Protein AF-A0A0X3P0I0-F1 (afdb_monomer)

InterPro domains:
  IPR000215 Serpin family [PTHR11461] (1-145)
  IPR023796 Serpin domain [PF00079] (1-151)
  IPR036186 Serpin superfamily [SSF56574] (1-151)
  IPR042178 Serpin superfamily, domain 1 [G3DSA:3.30.497.10] (53-108)
  IPR042185 Serpin superfamily, domain 2 [G3DSA:2.30.39.10] (1-155)

pLDDT: mean 83.08, std 16.99, range [33.56, 96.75]

Secondary structure (DSSP, 8-state):
-EEE--SSTT-HHHHHHHHTSBP--TTS----BHHHHHH-GGG-----EEEE---EEES-S--EEE-HHHHHHTT--GGG-TTT---TTT-S-TT------EEE--EEE-SSSS------------SS-PPPPPEEEE--S--EEE-B-TT--B-

Sequence (155 aa):
MFILLPNREDGLPQLLNKIFTVCPTPHGKGDKLYLDMFLSLTHYYTEEVNLYLPRFKIGEGDPSVNLNDTMMKLGVSKIFDRDVADFSGMTDVRRLFVSSIVHCAVLEVDEEGAEAAAATGISCMIECSMPPQPVDFKVTHPFVVAIADDQGTPL

Nearest PDB structures (foldseek):
  1e03-assembly2_I  TM=7.440E-01  e=2.386E-04  Homo sapiens
  4g8o-assembly4_D  TM=8.115E-01  e=1.618E-03  Ho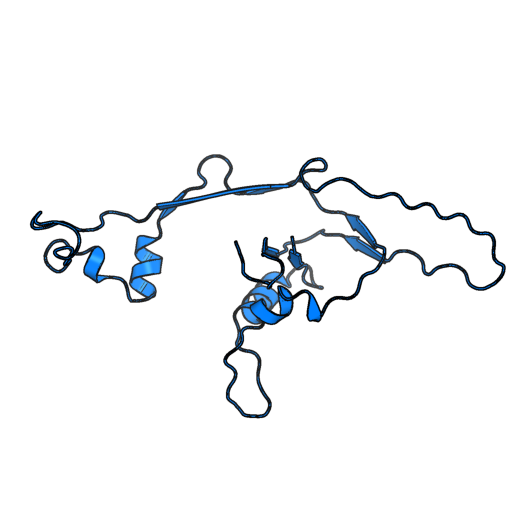mo sapiens
  1oyh-assembly1_I  TM=7.150E-01  e=9.540E-04  Homo sapiens
  1dvm-assembly1_A  TM=7.542E-01  e=3.571E-03  Homo sapiens
  3pb1-assembly1_I  TM=7.480E-01  e=5.306E-03  Homo sapiens

Radius of gyration: 22.65 Å; Cα contacts (8 Å, |Δi|>4): 181; chains: 1; bounding box: 59×37×64 Å

Structure (mmCIF, N/CA/C/O backbone):
data_AF-A0A0X3P0I0-F1
#
_entry.id   AF-A0A0X3P0I0-F1
#
loop_
_atom_site.group_PDB
_atom_site.id
_atom_site.type_symbol
_atom_site.label_atom_id
_atom_site.label_alt_id
_atom_site.label_comp_id
_atom_site.label_asym_id
_atom_site.label_entity_id
_atom_site.label_seq_id
_atom_site.pdbx_PDB_ins_code
_atom_site.Cartn_x
_atom_site.Cartn_y
_atom_site.Cartn_z
_atom_site.occupancy
_atom_site.B_iso_or_equiv
_atom_site.auth_seq_id
_atom_site.auth_comp_id
_atom_site.auth_asym_id
_atom_site.auth_atom_id
_atom_site.pdbx_PDB_model_num
ATOM 1 N N . MET A 1 1 ? -10.635 -6.344 5.279 1.00 87.75 1 MET A N 1
ATOM 2 C CA . MET A 1 1 ? -9.890 -5.109 5.620 1.00 87.75 1 MET A CA 1
ATOM 3 C C . MET A 1 1 ? -9.410 -5.215 7.054 1.00 87.75 1 MET A C 1
ATOM 5 O O . MET A 1 1 ? -10.172 -5.662 7.899 1.00 87.75 1 MET A O 1
ATOM 9 N N . PHE A 1 2 ? -8.178 -4.801 7.321 1.00 91.00 2 PHE A N 1
ATOM 10 C CA . PHE A 1 2 ? -7.569 -4.796 8.645 1.00 91.00 2 PHE A CA 1
ATOM 11 C C . PHE A 1 2 ? -7.277 -3.360 9.074 1.00 91.00 2 PHE A C 1
ATOM 13 O O . PHE A 1 2 ? -6.716 -2.587 8.296 1.00 91.00 2 PHE A O 1
ATOM 20 N N . ILE A 1 3 ? -7.635 -3.026 10.316 1.00 92.44 3 ILE A N 1
ATOM 21 C CA . ILE A 1 3 ? -7.284 -1.765 10.973 1.00 92.44 3 ILE A CA 1
ATOM 22 C C . ILE A 1 3 ? -6.386 -2.097 12.161 1.00 92.44 3 ILE A C 1
ATOM 24 O O . ILE A 1 3 ? -6.818 -2.721 13.128 1.00 92.44 3 ILE A O 1
ATOM 28 N N . LEU A 1 4 ? -5.124 -1.687 12.085 1.00 93.00 4 LEU A N 1
ATOM 29 C CA . LEU A 1 4 ? -4.151 -1.862 13.157 1.00 93.00 4 LEU A CA 1
ATOM 30 C C . LEU A 1 4 ? -3.983 -0.522 13.872 1.00 93.00 4 LEU A C 1
ATOM 32 O O . LEU A 1 4 ? -3.313 0.388 13.376 1.00 93.00 4 LEU A O 1
ATOM 36 N N . LEU A 1 5 ? -4.601 -0.414 15.045 1.00 94.94 5 LEU A N 1
ATOM 37 C CA . LEU A 1 5 ? -4.533 0.763 15.902 1.00 94.94 5 LEU A CA 1
ATOM 38 C C . LEU A 1 5 ? -3.510 0.520 17.025 1.00 94.94 5 LEU A C 1
ATOM 40 O O . LEU A 1 5 ? -3.698 -0.399 17.824 1.00 94.94 5 LEU A O 1
ATOM 44 N N . PRO A 1 6 ? -2.418 1.300 17.119 1.00 95.19 6 PRO A N 1
ATOM 45 C CA . PRO A 1 6 ? -1.511 1.209 18.259 1.00 95.19 6 PRO A CA 1
ATOM 46 C C . PRO A 1 6 ? -2.242 1.524 19.572 1.00 95.19 6 PRO A C 1
ATOM 48 O O . PRO A 1 6 ? -3.084 2.408 19.605 1.00 95.19 6 PRO A O 1
ATOM 51 N N . ASN A 1 7 ? -1.875 0.898 20.690 1.00 92.56 7 ASN A N 1
ATOM 52 C CA . ASN A 1 7 ? -2.511 1.212 21.984 1.00 92.56 7 ASN A CA 1
ATOM 53 C C . ASN A 1 7 ? -2.204 2.633 22.493 1.00 92.56 7 ASN A C 1
ATOM 55 O O . ASN A 1 7 ? -2.910 3.150 23.351 1.00 92.56 7 ASN A O 1
ATOM 59 N N . ARG A 1 8 ? -1.112 3.240 22.014 1.00 94.88 8 ARG A N 1
ATOM 60 C CA . ARG A 1 8 ? -0.691 4.601 22.365 1.00 94.88 8 ARG A CA 1
ATOM 61 C C . ARG A 1 8 ? -0.909 5.532 21.183 1.00 94.88 8 ARG A C 1
ATOM 63 O O . ARG A 1 8 ? -0.645 5.130 20.053 1.00 94.88 8 ARG A O 1
ATOM 70 N N . GLU A 1 9 ? -1.258 6.784 21.457 1.00 94.19 9 GLU A N 1
ATOM 71 C CA . GLU A 1 9 ? -1.443 7.815 20.426 1.00 94.19 9 GLU A CA 1
ATOM 72 C C . GLU A 1 9 ? -0.186 8.038 19.568 1.00 94.19 9 GLU A C 1
ATOM 74 O O . GLU A 1 9 ? -0.271 8.197 18.353 1.00 94.19 9 GLU A O 1
ATOM 79 N N . ASP A 1 10 ? 0.997 7.966 20.185 1.00 94.69 10 ASP A N 1
ATOM 80 C CA . ASP A 1 10 ? 2.311 8.099 19.546 1.00 94.69 10 ASP A CA 1
ATOM 81 C C . ASP A 1 10 ? 2.915 6.757 19.091 1.00 94.69 10 ASP A C 1
ATOM 83 O O . ASP A 1 10 ? 4.088 6.695 18.725 1.00 94.69 10 ASP A O 1
ATOM 87 N N . GLY A 1 11 ? 2.131 5.673 19.124 1.00 95.69 11 GLY A N 1
ATOM 88 C CA . GLY A 1 11 ? 2.606 4.295 18.974 1.00 95.69 11 GLY A CA 1
ATOM 89 C C . GLY A 1 11 ? 2.822 3.808 17.536 1.00 95.69 11 GLY A C 1
ATOM 90 O O . GLY A 1 11 ? 3.271 2.674 17.338 1.00 95.69 11 GLY A O 1
ATOM 91 N N . LEU A 1 12 ? 2.477 4.613 16.525 1.00 95.56 12 LEU A N 1
ATOM 92 C CA . LEU A 1 12 ? 2.548 4.202 15.119 1.00 95.56 12 LEU A CA 1
ATOM 93 C C . LEU A 1 12 ? 3.974 3.817 14.675 1.00 95.56 12 LEU A C 1
ATOM 95 O O . LEU A 1 12 ? 4.118 2.760 14.063 1.00 95.56 12 LEU A O 1
ATOM 99 N N . PRO A 1 13 ? 5.048 4.566 15.000 1.00 95.00 13 PRO A N 1
ATOM 100 C CA . PRO A 1 13 ? 6.404 4.181 14.606 1.00 95.00 13 PRO A CA 1
ATOM 101 C C . PRO A 1 13 ? 6.831 2.818 15.168 1.00 95.00 13 PRO A C 1
ATOM 103 O O . PRO A 1 13 ? 7.477 2.030 14.479 1.00 95.00 13 PRO A O 1
ATOM 106 N N . GLN A 1 14 ? 6.457 2.508 16.412 1.00 94.06 14 GLN A N 1
ATOM 107 C CA . GLN A 1 14 ? 6.764 1.222 17.041 1.00 94.06 14 GLN A CA 1
ATOM 108 C C . GLN A 1 14 ? 5.962 0.094 16.395 1.00 94.06 14 GLN A C 1
ATOM 110 O O . GLN A 1 14 ? 6.503 -0.993 16.195 1.00 94.06 14 GLN A O 1
ATOM 115 N N . LEU A 1 15 ? 4.700 0.354 16.037 1.00 92.38 15 LEU A N 1
ATOM 116 C CA . LEU A 1 15 ? 3.892 -0.587 15.270 1.00 92.38 15 LEU A CA 1
ATOM 117 C C . LEU A 1 15 ? 4.527 -0.865 13.902 1.00 92.38 15 LEU A C 1
ATOM 119 O O . LEU A 1 15 ? 4.711 -2.029 13.562 1.00 92.38 15 LEU A O 1
ATOM 123 N N . LEU A 1 16 ? 4.9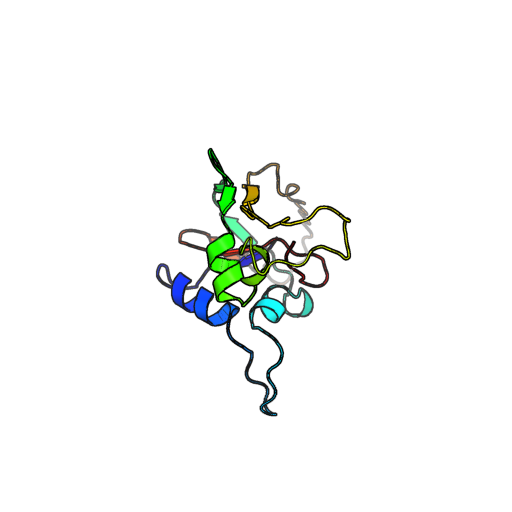26 0.174 13.159 1.00 92.88 16 LEU A N 1
ATOM 124 C CA . LEU A 1 16 ? 5.559 0.037 11.843 1.00 92.88 16 LEU A CA 1
ATOM 125 C C . LEU A 1 16 ? 6.863 -0.763 11.918 1.00 92.88 16 LEU A C 1
ATOM 127 O O . LEU A 1 16 ? 7.057 -1.712 11.162 1.00 92.88 16 LEU A O 1
ATOM 131 N N . ASN A 1 17 ? 7.728 -0.453 12.883 1.00 91.38 17 ASN A N 1
ATOM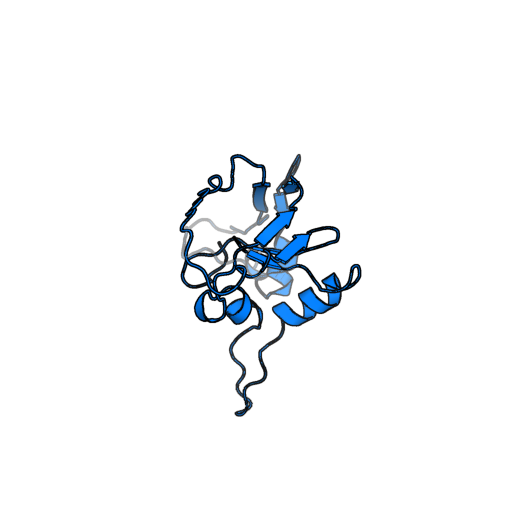 132 C CA . ASN A 1 17 ? 8.943 -1.236 13.097 1.00 91.38 17 ASN A CA 1
ATOM 133 C C . ASN A 1 17 ? 8.620 -2.695 13.423 1.00 91.38 17 ASN A C 1
ATOM 135 O O . ASN A 1 17 ? 9.299 -3.594 12.945 1.00 91.38 17 ASN A O 1
ATOM 139 N N . LYS A 1 18 ? 7.566 -2.948 14.204 1.00 89.25 18 LYS A N 1
ATOM 140 C CA . LYS A 1 18 ? 7.162 -4.307 14.551 1.00 89.25 18 LYS A CA 1
ATOM 141 C C . LYS A 1 18 ? 6.651 -5.077 13.334 1.00 89.25 18 LYS A C 1
ATOM 143 O O . LYS A 1 18 ? 7.152 -6.167 13.091 1.00 89.25 18 LYS A O 1
ATOM 148 N N . ILE A 1 19 ? 5.715 -4.539 12.550 1.00 89.69 19 ILE A N 1
ATOM 149 C CA . ILE A 1 19 ? 5.109 -5.278 11.424 1.00 89.69 19 ILE A CA 1
ATOM 150 C C . ILE A 1 19 ? 6.135 -5.671 10.348 1.00 89.69 19 ILE A C 1
ATOM 152 O O . ILE A 1 19 ? 6.015 -6.746 9.767 1.00 89.69 19 ILE A O 1
ATOM 156 N N . PHE A 1 20 ? 7.181 -4.860 10.145 1.00 85.88 20 PHE A N 1
ATOM 157 C CA . PHE A 1 20 ? 8.261 -5.140 9.191 1.00 85.88 20 PHE A CA 1
ATOM 158 C C . PHE A 1 20 ? 9.443 -5.913 9.793 1.00 85.88 20 PHE A C 1
ATOM 160 O O . PHE A 1 20 ? 10.457 -6.102 9.123 1.00 85.88 20 PHE A O 1
ATOM 167 N N . THR A 1 21 ? 9.338 -6.378 11.042 1.00 85.38 21 THR A N 1
ATOM 168 C CA . THR A 1 21 ? 10.354 -7.255 11.636 1.00 85.38 21 THR A CA 1
ATOM 169 C C . THR A 1 21 ? 10.004 -8.723 11.468 1.00 85.38 21 THR A C 1
ATOM 171 O O . THR A 1 21 ? 8.841 -9.120 11.370 1.00 85.38 21 THR A O 1
ATOM 174 N N . VAL A 1 22 ? 11.052 -9.538 11.437 1.00 81.81 22 VAL A N 1
ATOM 175 C CA . VAL A 1 22 ? 10.956 -10.992 11.396 1.00 81.81 22 VAL A CA 1
ATOM 176 C C . VAL A 1 22 ? 10.562 -11.516 12.776 1.00 81.81 22 VAL A C 1
ATOM 178 O O . VAL A 1 22 ? 11.160 -11.143 13.788 1.00 81.81 22 VAL A O 1
ATOM 181 N N . CYS A 1 23 ? 9.586 -12.418 12.811 1.00 67.56 23 CYS A N 1
ATOM 182 C CA . CYS A 1 23 ? 9.188 -13.124 14.020 1.00 67.56 23 CYS A CA 1
ATOM 183 C C . CYS A 1 23 ? 10.355 -13.989 14.534 1.00 67.56 23 CYS A C 1
ATOM 185 O O . CYS A 1 23 ? 10.831 -14.867 13.803 1.00 67.56 23 CYS A O 1
ATOM 187 N N . PRO A 1 24 ? 10.804 -13.819 15.792 1.00 66.81 24 PRO A N 1
ATOM 188 C CA . PRO A 1 24 ? 11.790 -14.713 16.378 1.00 66.81 24 PRO A CA 1
ATOM 189 C C . PRO A 1 24 ? 11.173 -16.107 16.523 1.00 66.81 24 PRO A C 1
ATOM 191 O O . PRO A 1 24 ? 10.230 -16.299 17.290 1.00 66.81 24 PRO A O 1
ATOM 194 N N . THR A 1 25 ? 11.693 -17.095 15.794 1.00 63.66 25 THR A N 1
ATOM 195 C CA . THR A 1 25 ? 11.328 -18.497 16.022 1.00 63.66 25 THR A CA 1
ATOM 196 C C . THR A 1 25 ? 12.280 -19.108 17.054 1.00 63.66 25 THR A C 1
ATOM 198 O O . THR A 1 25 ? 13.471 -18.782 17.054 1.00 63.66 25 THR A O 1
ATOM 201 N N . PRO A 1 26 ? 11.812 -20.036 17.915 1.00 63.16 26 PRO A N 1
ATOM 202 C CA . PRO A 1 26 ? 12.665 -20.675 18.921 1.00 63.16 26 PRO A CA 1
ATOM 203 C C . PRO A 1 26 ? 13.878 -21.412 18.324 1.00 63.16 26 PRO A C 1
ATOM 205 O O . PRO A 1 26 ? 14.767 -21.820 19.057 1.00 63.16 26 PRO A O 1
ATOM 208 N N . HIS A 1 27 ? 13.892 -21.634 17.006 1.00 65.25 27 HIS A N 1
ATOM 209 C CA . HIS A 1 27 ? 14.931 -22.361 16.274 1.00 65.25 27 HIS A CA 1
ATOM 210 C C . HIS A 1 27 ? 15.811 -21.427 15.414 1.00 65.25 27 HIS A C 1
ATOM 212 O O . HIS A 1 27 ? 16.562 -21.901 14.567 1.00 65.25 27 HIS A O 1
ATOM 218 N N . GLY A 1 28 ? 15.726 -20.102 15.613 1.00 52.22 28 GLY A N 1
ATOM 219 C CA . GLY A 1 28 ? 16.633 -19.110 15.013 1.00 52.22 28 GLY A CA 1
ATOM 220 C C . GLY A 1 28 ? 16.471 -18.888 13.505 1.00 52.22 28 GLY A C 1
ATOM 221 O O . GLY A 1 28 ? 17.239 -18.136 12.913 1.00 52.22 28 GLY A O 1
ATOM 222 N N . LYS A 1 29 ? 15.474 -19.521 12.884 1.00 55.53 29 LYS A N 1
ATOM 223 C CA . LYS A 1 29 ? 15.162 -19.412 11.458 1.00 55.53 29 LYS A CA 1
ATOM 224 C C . LYS A 1 29 ? 13.802 -18.736 11.323 1.00 55.53 29 LYS A C 1
ATOM 226 O O . LYS A 1 29 ? 12.762 -19.385 11.203 1.00 55.53 29 LYS A O 1
ATOM 231 N N . GLY A 1 30 ? 13.786 -17.438 11.600 1.00 58.03 30 GLY A N 1
ATOM 232 C CA . GLY A 1 30 ? 12.604 -16.615 11.401 1.00 58.03 30 GLY A CA 1
ATOM 233 C C . GLY A 1 30 ? 12.532 -16.263 9.924 1.00 58.03 30 GLY A C 1
ATOM 234 O O . GLY A 1 30 ? 13.305 -15.432 9.470 1.00 58.03 30 GLY A O 1
ATOM 235 N N . ASP A 1 31 ? 11.631 -16.902 9.185 1.00 68.25 31 ASP A N 1
ATOM 236 C CA . ASP A 1 31 ? 11.415 -16.583 7.765 1.00 68.25 31 ASP A CA 1
ATOM 237 C C . ASP A 1 31 ? 10.105 -15.795 7.559 1.00 68.25 31 ASP A C 1
ATOM 239 O O . ASP A 1 31 ? 9.793 -15.397 6.443 1.00 68.25 31 ASP A O 1
ATOM 243 N N . LYS A 1 32 ? 9.324 -15.571 8.630 1.00 73.88 32 LYS A N 1
ATOM 244 C CA . LYS A 1 32 ? 8.001 -14.928 8.582 1.00 73.88 32 LYS A CA 1
ATOM 245 C C . LYS A 1 32 ? 8.028 -13.545 9.215 1.00 73.88 32 LYS A C 1
ATOM 247 O O . LYS A 1 32 ? 8.601 -13.378 10.297 1.00 73.88 32 LYS A O 1
ATOM 252 N N . LEU A 1 33 ? 7.384 -12.578 8.571 1.00 83.00 33 LEU A N 1
ATOM 253 C CA . LEU A 1 33 ? 7.219 -11.234 9.116 1.00 83.00 33 LEU A CA 1
ATOM 254 C C . LEU A 1 33 ? 6.062 -11.211 10.115 1.00 83.00 33 LEU A C 1
ATOM 256 O O . LEU A 1 33 ? 5.116 -11.994 10.021 1.00 83.00 33 LEU A O 1
ATOM 260 N N . TYR A 1 34 ? 6.101 -10.272 11.059 1.00 83.81 34 TYR A N 1
ATOM 261 C CA . TYR A 1 34 ? 4.934 -10.000 11.901 1.00 83.81 34 TYR A CA 1
ATOM 262 C C . TYR A 1 34 ? 3.715 -9.594 11.066 1.00 83.81 34 TYR A C 1
ATOM 264 O O . TYR A 1 34 ? 2.593 -9.883 11.471 1.00 83.81 34 TYR A O 1
ATOM 272 N N . LEU A 1 35 ? 3.920 -8.965 9.905 1.00 85.50 35 LEU A N 1
ATOM 273 C CA . LEU A 1 35 ? 2.846 -8.624 8.975 1.00 85.50 35 LEU A CA 1
ATOM 274 C C . LEU A 1 35 ? 2.009 -9.849 8.575 1.00 85.50 35 LEU A C 1
ATOM 276 O O . LEU A 1 35 ? 0.788 -9.787 8.671 1.00 85.50 35 LEU A O 1
ATOM 280 N N . ASP A 1 36 ? 2.646 -10.973 8.239 1.00 84.69 36 ASP A N 1
ATOM 281 C CA . ASP A 1 36 ? 1.944 -12.209 7.857 1.00 84.69 36 ASP A CA 1
ATOM 282 C C . ASP A 1 36 ? 1.064 -12.722 9.003 1.00 84.69 36 ASP A C 1
ATOM 284 O O . ASP A 1 36 ? -0.039 -13.220 8.799 1.00 84.69 36 ASP A O 1
ATOM 288 N N . MET A 1 37 ? 1.543 -12.575 10.241 1.00 82.62 37 MET A N 1
ATOM 289 C CA . MET A 1 37 ? 0.779 -12.935 11.434 1.00 82.62 37 MET A CA 1
ATOM 290 C C . MET A 1 37 ? -0.422 -12.001 11.640 1.00 82.62 37 MET A C 1
ATOM 292 O O . MET A 1 37 ? -1.495 -12.482 11.989 1.00 82.62 37 MET A O 1
ATOM 296 N N . PHE A 1 38 ? -0.253 -10.692 11.421 1.00 85.88 38 PHE A N 1
ATOM 297 C CA . PHE A 1 38 ? -1.317 -9.693 11.576 1.00 85.88 38 PHE A CA 1
ATOM 298 C C . PHE A 1 38 ? -2.371 -9.733 10.466 1.00 85.88 38 PHE A C 1
ATOM 300 O O . PHE A 1 38 ? -3.507 -9.340 10.697 1.00 85.88 38 PHE A O 1
ATOM 307 N N . LEU A 1 39 ? -2.023 -10.174 9.261 1.00 87.25 39 LEU A N 1
ATOM 308 C CA . LEU A 1 39 ? -2.985 -10.268 8.159 1.00 87.25 39 LEU A CA 1
ATOM 309 C C . LEU A 1 39 ? -3.622 -11.656 8.048 1.00 87.25 39 LEU A C 1
ATOM 311 O O . LEU A 1 39 ? -4.603 -11.832 7.332 1.00 87.25 39 LEU A O 1
ATOM 315 N N . SER A 1 40 ? -3.112 -12.643 8.785 1.00 83.25 40 SER A N 1
ATOM 316 C CA . SER A 1 40 ? -3.685 -13.982 8.813 1.00 83.25 40 SER A CA 1
ATOM 317 C C . SER A 1 40 ? -4.884 -14.068 9.756 1.00 83.25 40 SER A C 1
ATOM 319 O O . SER A 1 40 ? -4.759 -13.926 10.976 1.00 83.25 40 SER A O 1
ATOM 321 N N . LEU A 1 41 ? -6.045 -14.415 9.196 1.00 73.00 41 LEU A N 1
ATOM 322 C CA . LEU A 1 41 ? -7.295 -14.600 9.940 1.00 73.00 41 LEU A CA 1
ATOM 323 C C . LEU A 1 41 ? -7.233 -15.719 10.995 1.00 73.00 41 LEU A C 1
ATOM 325 O O . LEU A 1 41 ? -8.079 -15.763 11.883 1.00 73.00 41 LEU A O 1
ATOM 329 N N . THR A 1 42 ? -6.225 -16.599 10.964 1.00 75.31 42 THR A N 1
ATOM 330 C CA . THR A 1 42 ? -6.116 -17.735 11.898 1.00 75.31 42 THR A CA 1
ATOM 331 C C . THR A 1 42 ? -5.843 -17.328 13.346 1.00 75.31 42 THR A C 1
ATOM 333 O O . THR A 1 42 ? -5.976 -18.158 14.241 1.00 75.31 42 THR A O 1
ATOM 336 N N . HIS A 1 43 ? -5.412 -16.086 13.584 1.00 72.06 43 HIS A N 1
ATOM 337 C CA . HIS A 1 43 ? -5.055 -15.580 14.914 1.00 72.06 43 HIS A CA 1
ATOM 338 C C . HIS A 1 43 ? -6.110 -14.643 15.513 1.00 72.06 43 HIS A C 1
ATOM 340 O O . HIS A 1 43 ? -5.903 -14.119 16.608 1.00 72.06 43 HIS A O 1
ATOM 346 N N . TYR A 1 44 ? -7.225 -14.431 14.814 1.00 82.19 44 TYR A N 1
ATOM 347 C CA . TYR A 1 44 ? -8.302 -13.556 15.257 1.00 82.19 44 TYR A CA 1
ATOM 348 C C . TYR A 1 44 ? -9.494 -14.372 15.747 1.00 82.19 44 TYR A C 1
ATOM 350 O O . TYR A 1 44 ? -9.778 -15.462 15.253 1.00 82.19 44 TYR A O 1
ATOM 358 N N . TYR A 1 45 ? -10.198 -13.829 16.733 1.00 83.38 45 TYR A N 1
ATOM 359 C CA . TYR A 1 45 ? -11.485 -14.334 17.187 1.00 83.38 45 TYR A CA 1
ATOM 360 C C . TYR A 1 45 ? -12.555 -13.281 16.891 1.00 83.38 45 TYR A C 1
ATOM 362 O O . TYR A 1 45 ? -12.262 -12.088 16.811 1.00 83.38 45 TYR A O 1
ATOM 370 N N . THR A 1 46 ? -13.790 -13.725 16.683 1.00 85.12 46 THR A N 1
ATOM 371 C CA . THR A 1 46 ? -14.917 -12.826 16.425 1.00 85.12 46 THR A CA 1
ATOM 372 C C . THR A 1 46 ? -15.465 -12.297 17.747 1.00 85.12 46 THR A C 1
ATOM 374 O O . THR A 1 46 ? -15.767 -13.081 18.646 1.00 85.12 46 THR A O 1
ATOM 377 N N . GLU A 1 47 ? -15.616 -10.980 17.850 1.00 84.94 47 GLU A N 1
ATOM 378 C CA . GLU A 1 47 ? -16.201 -10.286 18.999 1.00 84.94 47 GLU A CA 1
ATOM 379 C C . GLU A 1 47 ? -17.112 -9.157 18.499 1.00 84.94 47 GLU A C 1
ATOM 381 O O . GLU A 1 47 ? -16.836 -8.544 17.466 1.00 84.94 47 GLU A O 1
ATOM 386 N N . GLU A 1 48 ? -18.213 -8.903 19.206 1.00 86.69 48 GLU A N 1
ATOM 387 C CA . GLU A 1 48 ? -19.095 -7.771 18.918 1.00 86.69 48 GLU A CA 1
ATOM 388 C C . GLU A 1 48 ? -18.481 -6.483 19.485 1.00 86.69 48 GLU A C 1
ATOM 390 O O . GLU A 1 48 ? -18.137 -6.413 20.667 1.00 86.69 48 GLU A O 1
ATOM 395 N N . VAL A 1 49 ? -18.327 -5.459 18.640 1.00 88.88 49 VAL A N 1
ATOM 396 C CA . VAL A 1 49 ? -17.639 -4.210 18.995 1.00 88.88 49 VAL A CA 1
ATOM 397 C C . VAL A 1 49 ? -18.423 -2.980 18.549 1.00 88.88 49 VAL A C 1
ATOM 399 O O . VAL A 1 49 ? -19.011 -2.961 17.468 1.00 88.88 49 VAL A O 1
ATOM 402 N N . ASN A 1 50 ? -18.365 -1.912 19.349 1.00 91.94 50 ASN A N 1
ATOM 403 C CA . ASN A 1 50 ? -18.802 -0.585 18.916 1.00 91.94 50 ASN A CA 1
ATOM 404 C C . ASN A 1 50 ? -17.652 0.070 18.140 1.00 91.94 50 ASN A C 1
ATOM 406 O O . ASN A 1 50 ? -16.697 0.581 18.735 1.00 91.94 50 ASN A O 1
ATOM 410 N N . LEU A 1 51 ? -17.720 0.027 16.809 1.00 91.62 51 LEU A N 1
ATOM 411 C CA . LEU A 1 51 ? -16.689 0.568 15.924 1.00 91.62 51 LEU A CA 1
ATOM 412 C C . LEU A 1 51 ? -16.876 2.075 15.698 1.00 91.62 51 LEU A C 1
ATOM 414 O O . LEU A 1 51 ? -17.910 2.514 15.201 1.00 91.62 51 LEU A O 1
ATOM 418 N N . TYR A 1 52 ? -15.832 2.854 15.982 1.00 93.94 52 TYR A N 1
ATOM 419 C CA . TYR A 1 52 ? -15.734 4.264 15.607 1.00 93.94 52 TYR A CA 1
ATOM 420 C C . TYR A 1 52 ? -14.524 4.438 14.689 1.00 93.94 52 TYR A C 1
ATOM 422 O O . TYR A 1 52 ? -13.385 4.503 15.157 1.00 93.94 52 TYR A O 1
ATOM 430 N N . LEU A 1 53 ? -14.774 4.493 13.381 1.00 94.00 53 LEU A N 1
ATOM 431 C CA . LEU A 1 53 ? -13.761 4.643 12.338 1.00 94.00 53 LEU A CA 1
ATOM 432 C C . LEU A 1 53 ? -14.042 5.935 11.550 1.00 94.00 53 LEU A C 1
ATOM 434 O O . LEU A 1 53 ? -15.180 6.129 11.124 1.00 94.00 53 LEU A O 1
ATOM 438 N N . PRO A 1 54 ? -13.061 6.837 11.364 1.00 94.06 54 PRO A N 1
ATOM 439 C CA . PRO A 1 54 ? -13.271 8.033 10.556 1.00 94.06 54 PRO A CA 1
ATOM 440 C C . PRO A 1 54 ? -13.467 7.679 9.078 1.00 94.06 54 PRO A C 1
ATOM 442 O O . PRO A 1 54 ? -12.836 6.752 8.574 1.00 94.06 54 PRO A O 1
ATOM 445 N N . ARG A 1 55 ? -14.264 8.479 8.362 1.00 92.38 55 ARG A N 1
ATOM 446 C CA . ARG A 1 55 ? -14.253 8.501 6.894 1.00 92.38 55 ARG A CA 1
ATOM 447 C C . ARG A 1 55 ? -12.903 9.032 6.413 1.00 92.38 55 ARG A C 1
ATOM 449 O O . ARG A 1 55 ? -12.440 10.061 6.911 1.00 92.38 55 ARG A O 1
ATOM 456 N N . PHE A 1 56 ? -12.279 8.372 5.442 1.00 91.62 56 PHE A N 1
ATOM 457 C CA . PHE A 1 56 ? -11.018 8.846 4.871 1.00 91.62 56 PHE A CA 1
ATOM 458 C C . PHE A 1 56 ? -10.855 8.474 3.399 1.00 91.62 56 PHE A C 1
ATOM 460 O O . PHE A 1 56 ? -11.444 7.516 2.900 1.00 91.62 56 PHE A O 1
ATOM 467 N N . LYS A 1 57 ? -10.004 9.240 2.714 1.00 91.12 57 LYS A N 1
ATOM 468 C CA . LYS A 1 57 ? -9.590 8.994 1.337 1.00 91.12 57 LYS A CA 1
ATOM 469 C C . LYS A 1 57 ? -8.075 9.117 1.222 1.00 91.12 57 LYS A C 1
ATOM 471 O O . LYS A 1 57 ? -7.486 10.066 1.731 1.00 91.12 57 LYS A O 1
ATOM 476 N N . ILE A 1 58 ? -7.445 8.149 0.569 1.00 89.81 58 ILE A N 1
ATOM 477 C CA . ILE A 1 58 ? -6.012 8.110 0.270 1.00 89.81 58 ILE A CA 1
ATOM 478 C C . ILE A 1 58 ? -5.852 8.243 -1.243 1.00 89.81 58 ILE A C 1
ATOM 480 O O . ILE A 1 58 ? -6.602 7.625 -1.999 1.00 89.81 58 ILE A O 1
ATOM 484 N N . GLY A 1 59 ? -4.872 9.038 -1.681 1.00 84.62 59 GLY A N 1
ATOM 485 C CA . GLY A 1 59 ? -4.595 9.251 -3.105 1.00 84.62 59 GLY A CA 1
ATOM 486 C C . GLY A 1 59 ? -5.511 10.281 -3.774 1.00 84.62 59 GLY A C 1
ATOM 487 O O . GLY A 1 59 ? -5.740 10.220 -4.979 1.00 84.62 59 GLY A O 1
ATOM 488 N N . GLU A 1 60 ? -6.069 11.222 -3.011 1.00 83.75 60 GLU A N 1
ATOM 489 C CA . GLU A 1 60 ? -6.823 12.337 -3.585 1.00 83.75 60 GLU A CA 1
ATOM 490 C C . GLU A 1 60 ? -5.884 13.347 -4.273 1.00 83.75 60 GLU A C 1
ATOM 492 O O . GLU A 1 60 ? -4.831 13.705 -3.744 1.00 83.75 60 GLU A O 1
ATOM 497 N N . GLY A 1 61 ? -6.262 13.811 -5.468 1.00 86.62 61 GLY A N 1
ATOM 498 C CA . GLY A 1 61 ? -5.458 14.727 -6.281 1.00 86.62 61 GLY A CA 1
ATOM 499 C C . GLY A 1 61 ? -4.411 13.999 -7.125 1.00 86.62 61 GLY A C 1
ATOM 500 O O . GLY A 1 61 ? -4.644 13.770 -8.310 1.00 86.62 61 GLY A O 1
ATOM 501 N N . ASP A 1 62 ? -3.279 13.640 -6.517 1.00 85.94 62 ASP A N 1
ATOM 502 C CA . ASP A 1 62 ? -2.186 12.913 -7.177 1.00 85.94 62 ASP A CA 1
ATOM 503 C C . ASP A 1 62 ? -1.872 11.603 -6.427 1.00 85.94 62 ASP A C 1
ATOM 505 O O . ASP A 1 62 ? -1.091 11.603 -5.473 1.00 85.94 62 ASP A O 1
ATOM 509 N N . PRO A 1 63 ? -2.486 10.473 -6.825 1.00 87.25 63 PRO A N 1
ATOM 510 C CA . PRO A 1 63 ? -2.233 9.169 -6.215 1.00 87.25 63 PRO A CA 1
ATOM 511 C C . PRO A 1 63 ? -0.915 8.533 -6.670 1.00 87.25 63 PRO A C 1
ATOM 513 O O . PRO A 1 63 ? -0.640 7.388 -6.303 1.00 87.25 63 PRO A O 1
ATOM 516 N N . SER A 1 64 ? -0.148 9.209 -7.530 1.00 91.25 64 SER A N 1
ATOM 517 C CA . SER A 1 64 ? 1.001 8.616 -8.191 1.00 91.25 64 SER A CA 1
ATOM 518 C C . SER A 1 64 ? 2.267 8.703 -7.339 1.00 91.25 64 SER A C 1
ATOM 520 O O . SER A 1 64 ? 2.624 9.736 -6.778 1.00 91.25 64 SER A O 1
ATOM 522 N N . VAL A 1 65 ? 2.976 7.582 -7.245 1.00 93.12 65 VAL A N 1
ATOM 523 C CA . VAL A 1 65 ? 4.262 7.467 -6.562 1.00 93.12 65 VAL A CA 1
ATOM 524 C C . VAL A 1 65 ? 5.290 6.982 -7.570 1.00 93.12 65 VAL A C 1
ATOM 526 O O . VAL A 1 65 ? 5.131 5.930 -8.192 1.00 93.12 65 VAL A O 1
ATOM 529 N N . ASN A 1 66 ? 6.368 7.747 -7.730 1.00 94.81 66 ASN A N 1
ATOM 530 C CA . ASN A 1 66 ? 7.516 7.315 -8.514 1.00 94.81 66 ASN A CA 1
ATOM 531 C C . ASN A 1 66 ? 8.340 6.307 -7.700 1.00 94.81 66 ASN A C 1
ATOM 533 O O . ASN A 1 66 ? 8.812 6.615 -6.606 1.00 94.81 66 ASN A O 1
ATOM 537 N N . LEU A 1 67 ? 8.508 5.101 -8.237 1.00 96.75 67 LEU A N 1
ATOM 538 C CA . LEU A 1 67 ? 9.191 3.999 -7.564 1.00 96.75 67 LEU A CA 1
ATOM 539 C C . LEU A 1 67 ? 10.648 3.820 -7.994 1.00 96.75 67 LEU A C 1
ATOM 541 O O . LEU A 1 67 ? 11.287 2.883 -7.521 1.00 96.75 67 LEU A O 1
ATOM 545 N N . ASN A 1 68 ? 11.200 4.682 -8.851 1.00 95.38 68 ASN A N 1
ATOM 546 C CA . ASN A 1 68 ? 12.556 4.520 -9.380 1.00 95.38 68 ASN A CA 1
ATOM 547 C C . ASN A 1 68 ? 13.589 4.375 -8.257 1.00 95.38 68 ASN A C 1
ATOM 549 O O . ASN A 1 68 ? 14.306 3.377 -8.203 1.00 95.38 68 ASN A O 1
ATOM 553 N N . ASP 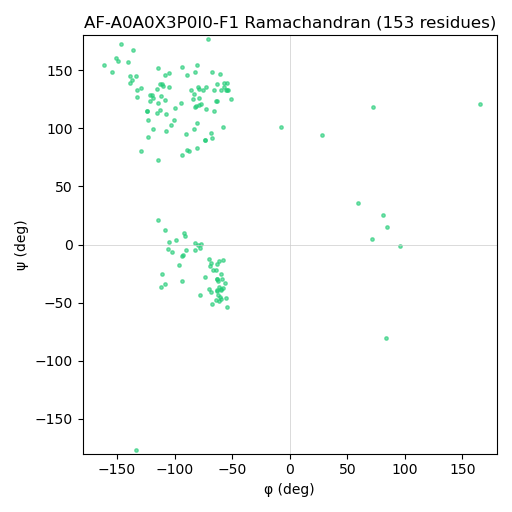A 1 69 ? 13.614 5.324 -7.319 1.00 95.88 69 ASP A N 1
ATOM 554 C CA . ASP A 1 69 ? 14.575 5.330 -6.212 1.00 95.88 69 ASP A CA 1
ATOM 555 C C . ASP A 1 69 ? 14.409 4.111 -5.301 1.00 95.8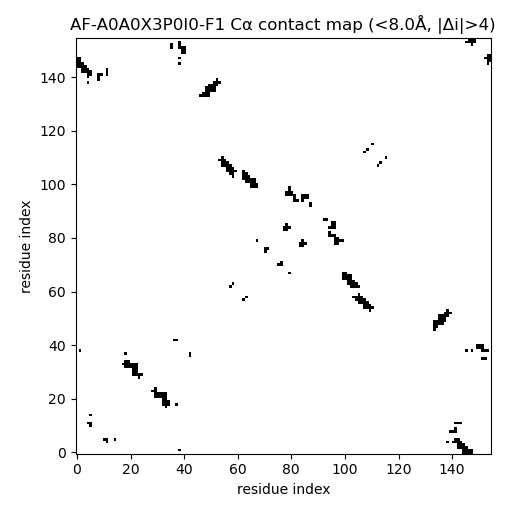8 69 ASP A C 1
ATOM 557 O O . ASP A 1 69 ? 15.391 3.530 -4.835 1.00 95.88 69 ASP A O 1
ATOM 561 N N . THR A 1 70 ? 13.164 3.704 -5.048 1.00 95.75 70 THR A N 1
ATOM 562 C CA . THR A 1 70 ? 12.850 2.519 -4.244 1.00 95.75 70 THR A CA 1
ATOM 563 C C . THR A 1 70 ? 13.366 1.256 -4.926 1.00 95.75 70 THR A C 1
ATOM 565 O O . THR A 1 70 ? 14.068 0.468 -4.300 1.00 95.75 70 THR A O 1
ATOM 568 N N . MET A 1 71 ? 13.096 1.089 -6.221 1.00 96.19 71 MET A N 1
ATOM 569 C CA . MET A 1 71 ? 13.556 -0.062 -6.999 1.00 96.19 71 MET A CA 1
ATOM 570 C C . MET A 1 71 ? 15.084 -0.113 -7.081 1.00 96.19 71 MET A C 1
ATOM 572 O O . MET A 1 71 ? 15.670 -1.178 -6.886 1.00 96.19 71 MET A O 1
ATOM 576 N N . MET A 1 72 ? 15.747 1.036 -7.252 1.00 95.56 72 MET A N 1
ATOM 577 C CA . MET A 1 72 ? 17.209 1.116 -7.216 1.00 95.56 72 MET A CA 1
ATOM 578 C C . MET A 1 72 ? 17.776 0.705 -5.852 1.00 95.56 72 MET A C 1
ATOM 580 O O . MET A 1 72 ? 18.733 -0.069 -5.804 1.00 95.56 72 MET A O 1
ATOM 584 N N . LYS A 1 73 ? 17.174 1.158 -4.742 1.00 96.00 73 LYS A N 1
ATOM 585 C CA . LYS A 1 73 ? 17.564 0.748 -3.377 1.00 96.00 73 LYS A CA 1
ATOM 586 C C . LYS A 1 73 ? 17.351 -0.747 -3.126 1.00 96.00 73 LYS A C 1
ATOM 588 O O . LYS A 1 73 ? 18.109 -1.339 -2.365 1.00 96.00 73 LYS A O 1
ATOM 593 N N . LEU A 1 74 ? 16.364 -1.354 -3.787 1.00 94.94 74 LEU A N 1
ATOM 594 C CA . LEU A 1 74 ? 16.115 -2.800 -3.766 1.00 94.94 74 LEU A CA 1
ATOM 595 C C . LEU A 1 74 ? 17.049 -3.597 -4.699 1.00 94.94 74 LEU A C 1
ATOM 597 O O . LEU A 1 74 ? 16.964 -4.821 -4.748 1.00 94.94 74 LEU A O 1
ATOM 601 N N . GLY A 1 75 ? 17.955 -2.933 -5.425 1.00 95.50 75 GLY A N 1
ATOM 602 C CA . GLY A 1 75 ? 18.938 -3.567 -6.311 1.00 95.50 75 GLY A CA 1
ATOM 603 C C . GLY A 1 75 ? 18.517 -3.646 -7.782 1.00 95.50 75 GLY A C 1
ATOM 604 O O . GLY A 1 75 ? 19.300 -4.086 -8.626 1.00 95.50 75 GLY A O 1
ATOM 605 N N . VAL A 1 76 ? 17.317 -3.177 -8.123 1.00 95.94 76 VAL A N 1
ATOM 606 C CA . VAL A 1 76 ? 16.822 -3.101 -9.501 1.00 95.94 76 VAL A CA 1
ATOM 607 C C . VAL A 1 76 ? 17.232 -1.753 -10.094 1.00 95.94 76 VAL A C 1
ATOM 609 O O . VAL A 1 76 ? 16.465 -0.800 -10.098 1.00 95.94 76 VAL A O 1
ATOM 612 N N . SER A 1 77 ? 18.476 -1.648 -10.564 1.00 96.00 77 SER A N 1
ATOM 613 C CA . SER A 1 77 ? 19.029 -0.397 -11.114 1.00 96.00 77 SER A CA 1
ATOM 614 C C . SER A 1 77 ? 19.303 -0.448 -12.617 1.00 96.00 77 SER A C 1
ATOM 616 O O . SER A 1 77 ? 19.051 0.527 -13.319 1.00 96.00 77 SER A O 1
ATOM 618 N N . LYS A 1 78 ? 19.759 -1.598 -13.133 1.00 96.12 78 LYS A N 1
ATOM 619 C CA . LYS A 1 78 ? 20.173 -1.757 -14.541 1.00 96.12 78 LYS A CA 1
ATOM 620 C C . LYS A 1 78 ? 19.084 -1.388 -15.545 1.00 96.12 78 LYS A C 1
ATOM 622 O O . LYS A 1 78 ? 19.400 -0.873 -16.606 1.00 96.12 78 LYS A O 1
ATOM 627 N N . ILE A 1 79 ? 17.816 -1.629 -15.208 1.00 95.88 79 ILE A N 1
ATOM 628 C CA . ILE A 1 79 ? 16.678 -1.345 -16.094 1.00 95.88 79 ILE A CA 1
ATOM 629 C C . ILE A 1 79 ? 16.508 0.146 -16.405 1.00 95.88 79 ILE A C 1
ATOM 631 O O . ILE A 1 79 ? 15.890 0.475 -17.413 1.00 95.88 79 ILE A O 1
ATOM 635 N N . PHE A 1 80 ? 17.045 1.029 -15.557 1.00 95.94 80 PHE A N 1
ATOM 636 C CA . PHE A 1 80 ? 16.949 2.482 -15.704 1.00 95.94 80 PHE A CA 1
ATOM 637 C C . PHE A 1 80 ? 18.138 3.089 -16.466 1.00 95.94 80 PHE A C 1
ATOM 639 O O . PHE A 1 80 ? 18.114 4.272 -16.799 1.00 95.94 80 PHE A O 1
ATOM 646 N N . ASP A 1 81 ? 19.183 2.303 -16.738 1.00 94.38 81 ASP A N 1
ATOM 647 C CA . ASP A 1 81 ? 20.390 2.756 -17.424 1.00 94.38 81 ASP A CA 1
ATOM 648 C C . ASP A 1 81 ? 20.284 2.475 -18.927 1.00 94.38 81 ASP A C 1
ATOM 650 O O . ASP A 1 81 ? 20.125 1.334 -19.356 1.00 94.38 81 ASP A O 1
ATOM 654 N N . ARG A 1 82 ? 20.398 3.521 -19.745 1.00 93.31 82 ARG A N 1
ATOM 655 C CA . ARG A 1 82 ? 20.250 3.433 -21.202 1.00 93.31 82 ARG A CA 1
ATOM 656 C C . ARG A 1 82 ? 21.308 2.565 -21.887 1.00 93.31 82 ARG A C 1
ATOM 658 O O . ARG A 1 82 ? 21.025 2.011 -22.952 1.00 93.31 82 ARG A O 1
ATOM 665 N N . ASP A 1 83 ? 22.508 2.494 -21.324 1.00 93.44 83 ASP A N 1
ATOM 666 C CA . ASP A 1 83 ? 23.651 1.804 -21.920 1.00 93.44 83 ASP A CA 1
ATOM 667 C C . ASP A 1 83 ? 23.813 0.376 -21.372 1.00 93.44 83 ASP A C 1
ATOM 669 O O . ASP A 1 83 ? 24.472 -0.450 -22.006 1.00 93.44 83 ASP A O 1
ATOM 673 N N . VAL A 1 84 ? 23.192 0.072 -20.225 1.00 94.56 84 VAL A N 1
ATOM 674 C CA . VAL A 1 84 ? 23.304 -1.229 -19.537 1.00 94.56 84 VAL A CA 1
ATOM 675 C C . VAL A 1 84 ? 22.008 -2.048 -19.576 1.00 94.56 84 VAL A C 1
ATOM 677 O O . VAL A 1 84 ? 22.074 -3.275 -19.467 1.00 94.56 84 VAL A O 1
ATOM 680 N N . ALA A 1 85 ? 20.838 -1.417 -19.716 1.00 95.75 85 ALA A N 1
ATOM 681 C CA . ALA A 1 85 ? 19.560 -2.119 -19.760 1.00 95.75 85 ALA A CA 1
ATOM 682 C C . ALA A 1 85 ? 19.495 -3.116 -20.927 1.00 95.75 85 ALA A C 1
ATOM 684 O O . ALA A 1 85 ? 19.792 -2.781 -22.076 1.00 95.75 85 ALA A O 1
ATOM 685 N N . ASP A 1 86 ? 19.048 -4.336 -20.627 1.00 94.25 86 ASP A N 1
ATOM 686 C CA . ASP A 1 86 ? 18.868 -5.399 -21.611 1.00 94.25 86 ASP A CA 1
ATOM 687 C C . ASP A 1 86 ? 17.419 -5.899 -21.593 1.00 94.25 86 ASP A C 1
ATOM 689 O O . ASP A 1 86 ? 16.985 -6.586 -20.668 1.00 94.25 86 ASP A O 1
ATOM 693 N N . PHE A 1 87 ? 16.678 -5.527 -22.637 1.00 95.38 87 PHE A N 1
ATOM 694 C CA . PHE A 1 87 ? 15.299 -5.948 -22.897 1.00 95.38 87 PHE A CA 1
ATOM 695 C C . PHE A 1 87 ? 15.186 -6.801 -24.173 1.00 95.38 87 PHE A C 1
ATOM 697 O O . PHE A 1 87 ? 14.098 -6.933 -24.736 1.00 95.38 87 PHE A O 1
ATOM 704 N N . SER A 1 88 ? 16.293 -7.404 -24.627 1.00 94.19 88 SER A N 1
ATOM 705 C CA . SER A 1 88 ? 16.341 -8.223 -25.852 1.00 94.19 88 SER A CA 1
ATOM 706 C C . SER A 1 88 ? 15.398 -9.432 -25.825 1.00 94.19 88 SER A C 1
ATOM 708 O O . SER A 1 88 ? 14.930 -9.874 -26.870 1.00 94.19 88 SER A O 1
ATOM 710 N N . GLY A 1 89 ? 15.043 -9.930 -24.635 1.00 95.19 89 GLY A N 1
ATOM 711 C CA . GLY A 1 89 ? 14.032 -10.979 -24.464 1.00 95.19 89 GLY A CA 1
ATOM 712 C C . GLY A 1 89 ? 12.588 -10.538 -24.747 1.00 95.19 89 GLY A C 1
ATOM 713 O O . GLY A 1 89 ? 11.712 -11.392 -24.853 1.00 95.19 89 GLY A O 1
ATOM 714 N N . MET A 1 90 ? 12.322 -9.231 -24.860 1.00 95.44 90 MET A N 1
ATOM 715 C CA . MET A 1 90 ? 10.989 -8.674 -25.131 1.00 95.44 90 MET A CA 1
ATOM 716 C C . MET A 1 90 ? 10.867 -8.097 -26.544 1.00 95.44 90 MET A C 1
ATOM 718 O O . MET A 1 90 ? 9.783 -8.121 -27.125 1.00 95.44 90 MET A O 1
ATOM 722 N N . THR A 1 91 ? 11.947 -7.525 -27.084 1.00 93.81 91 THR A N 1
ATOM 723 C CA . THR A 1 91 ? 11.930 -6.834 -28.378 1.00 93.81 91 THR A CA 1
ATOM 724 C C . THR A 1 91 ? 13.331 -6.680 -28.976 1.00 93.81 91 THR A C 1
ATOM 726 O O . THR A 1 91 ? 14.317 -6.580 -28.251 1.00 93.81 91 THR A O 1
ATOM 729 N N . ASP A 1 92 ? 13.409 -6.566 -30.305 1.00 93.69 92 ASP A N 1
ATOM 730 C CA . ASP A 1 92 ? 14.649 -6.285 -31.046 1.00 93.69 92 ASP A CA 1
ATOM 731 C C . ASP A 1 92 ? 15.074 -4.800 -31.003 1.00 93.69 92 ASP A C 1
ATOM 733 O O . ASP A 1 92 ? 16.110 -4.415 -31.560 1.00 93.69 92 ASP A O 1
ATOM 737 N N . VAL A 1 93 ? 14.275 -3.928 -30.372 1.00 92.50 93 VAL A N 1
ATOM 738 C CA . VAL A 1 93 ? 14.586 -2.497 -30.242 1.00 92.50 93 VAL A CA 1
ATOM 739 C C . VAL A 1 93 ? 15.851 -2.299 -29.406 1.00 92.50 93 VAL A C 1
ATOM 741 O O . VAL A 1 93 ? 15.939 -2.695 -28.247 1.00 92.50 93 VAL A O 1
ATOM 744 N N . ARG A 1 94 ? 16.836 -1.610 -29.990 1.00 87.50 94 ARG A N 1
ATOM 745 C CA . ARG A 1 94 ? 18.099 -1.283 -29.315 1.00 87.50 94 ARG A CA 1
ATOM 746 C C . ARG A 1 94 ? 17.956 -0.050 -28.423 1.00 87.50 94 ARG A C 1
ATOM 748 O O . ARG A 1 94 ? 17.258 0.895 -28.784 1.00 87.50 94 ARG A O 1
ATOM 755 N N . ARG A 1 95 ? 18.720 -0.019 -27.322 1.00 88.12 95 ARG A N 1
ATOM 756 C CA . ARG A 1 95 ? 18.769 1.094 -26.346 1.00 88.12 95 ARG A CA 1
ATOM 757 C C . ARG A 1 95 ? 17.410 1.402 -25.703 1.00 88.12 95 ARG A C 1
ATOM 759 O O . ARG A 1 95 ? 17.087 2.568 -25.465 1.00 88.12 95 ARG A O 1
ATOM 766 N N . LEU A 1 96 ? 16.614 0.360 -25.468 1.00 94.69 96 LEU A N 1
ATOM 767 C CA . LEU A 1 96 ? 15.393 0.441 -24.677 1.00 94.69 96 LEU A CA 1
ATOM 768 C C . LEU A 1 96 ? 15.755 0.415 -23.188 1.00 94.69 96 LEU A C 1
ATOM 770 O O . LEU A 1 96 ? 16.581 -0.391 -22.773 1.00 94.69 96 LEU A O 1
ATOM 774 N N . PHE A 1 97 ? 15.142 1.290 -22.398 1.00 95.69 97 PHE A N 1
ATOM 775 C CA . PHE A 1 97 ? 15.320 1.355 -20.949 1.00 95.69 97 PHE A CA 1
ATOM 776 C C . PHE A 1 97 ? 14.042 1.886 -20.294 1.00 95.69 97 PHE A C 1
ATOM 778 O O . PHE A 1 97 ? 13.208 2.512 -20.955 1.00 95.69 97 PHE A O 1
ATOM 785 N N . VAL A 1 98 ? 13.880 1.639 -18.998 1.00 96.19 98 VAL A N 1
ATOM 786 C CA . VAL A 1 98 ? 12.765 2.160 -18.206 1.00 96.19 98 VAL A CA 1
ATOM 787 C C . VAL A 1 98 ? 13.098 3.583 -17.782 1.00 96.19 98 VAL A C 1
ATOM 789 O O . VAL A 1 98 ? 14.065 3.811 -17.065 1.00 96.19 98 VAL A O 1
ATOM 792 N N . SER A 1 99 ? 12.292 4.556 -18.203 1.00 95.50 99 SER A N 1
ATOM 793 C CA . SER A 1 99 ? 12.441 5.942 -17.742 1.00 95.50 99 SER A CA 1
ATOM 794 C C . SER A 1 99 ? 11.864 6.138 -16.340 1.00 95.50 99 SER A C 1
ATOM 796 O O . SER A 1 99 ? 12.464 6.805 -15.498 1.00 95.50 99 SER A O 1
ATOM 798 N N . SER A 1 100 ? 10.688 5.563 -16.079 1.00 95.12 100 SER A N 1
ATOM 799 C CA . SER A 1 100 ? 10.010 5.662 -14.791 1.00 95.12 100 SER A CA 1
ATOM 800 C C . SER A 1 100 ? 9.072 4.491 -14.529 1.00 95.12 100 SER A C 1
ATOM 802 O O . SER A 1 100 ? 8.467 3.941 -15.447 1.00 95.12 100 SER A O 1
ATOM 804 N N . ILE A 1 101 ? 8.937 4.141 -13.252 1.00 96.12 101 ILE A N 1
ATOM 805 C CA . ILE A 1 101 ? 7.903 3.252 -12.731 1.00 96.12 101 ILE A CA 1
ATOM 806 C C . ILE A 1 101 ? 6.998 4.107 -11.855 1.00 96.12 101 ILE A C 1
ATOM 808 O O . ILE A 1 101 ? 7.440 4.655 -10.845 1.00 96.12 101 ILE A O 1
ATOM 812 N N . VAL A 1 102 ? 5.741 4.245 -12.265 1.00 95.75 102 VAL A N 1
ATOM 813 C CA . VAL A 1 102 ? 4.740 5.054 -11.567 1.00 95.75 102 VAL A CA 1
ATOM 814 C C . VAL A 1 102 ? 3.660 4.123 -11.033 1.00 95.75 102 VAL A C 1
ATOM 816 O O . VAL A 1 102 ? 3.051 3.384 -11.803 1.00 95.75 102 VAL A O 1
ATOM 819 N N . HIS A 1 103 ? 3.449 4.146 -9.720 1.00 93.69 103 HIS A N 1
ATOM 820 C CA . HIS A 1 103 ? 2.418 3.371 -9.037 1.00 93.69 103 HIS A CA 1
ATOM 821 C C . HIS A 1 103 ? 1.311 4.300 -8.550 1.00 93.69 103 HIS A C 1
ATOM 823 O O . HIS A 1 103 ? 1.594 5.240 -7.815 1.00 93.69 103 HIS A O 1
ATOM 829 N N . CYS A 1 104 ? 0.065 4.034 -8.937 1.00 92.50 104 CYS A N 1
ATOM 830 C CA . CYS A 1 104 ? -1.091 4.837 -8.545 1.00 92.50 104 CYS A CA 1
ATOM 831 C C . CYS A 1 104 ? -2.069 3.977 -7.749 1.00 92.50 104 CYS A C 1
ATOM 833 O O . CYS A 1 104 ? -2.510 2.944 -8.249 1.00 92.50 104 CYS A O 1
ATOM 835 N N . ALA A 1 105 ? -2.441 4.422 -6.551 1.00 89.88 105 ALA A N 1
ATOM 836 C CA . ALA A 1 105 ? -3.443 3.752 -5.728 1.00 89.88 105 ALA A CA 1
ATOM 837 C C . ALA A 1 105 ? -4.368 4.770 -5.057 1.00 89.88 105 ALA A C 1
ATOM 839 O O . ALA A 1 105 ? -3.917 5.808 -4.573 1.00 89.88 105 ALA A O 1
ATOM 840 N N . VAL A 1 106 ? -5.662 4.455 -5.028 1.00 91.12 106 VAL A N 1
ATOM 841 C CA . VAL A 1 106 ? -6.703 5.259 -4.379 1.00 91.12 106 VAL A CA 1
ATOM 842 C C . VAL A 1 106 ? -7.508 4.340 -3.472 1.00 91.12 106 VAL A C 1
ATOM 844 O O . VAL A 1 106 ? -7.882 3.244 -3.883 1.00 91.12 106 VAL A O 1
ATOM 847 N N . LEU A 1 107 ? -7.781 4.795 -2.253 1.00 90.25 107 LEU A N 1
ATOM 848 C CA . LEU A 1 107 ? -8.647 4.106 -1.301 1.00 90.25 107 LEU A CA 1
ATOM 849 C C . LEU A 1 107 ? -9.623 5.120 -0.719 1.00 90.25 107 LEU A C 1
ATOM 851 O O . LEU A 1 107 ? -9.193 6.150 -0.213 1.00 90.25 107 LEU A O 1
ATOM 855 N N . GLU A 1 108 ? -10.915 4.831 -0.774 1.00 91.38 108 GLU A N 1
ATOM 856 C CA . GLU A 1 108 ? -11.956 5.605 -0.102 1.00 91.38 108 GLU A CA 1
ATOM 857 C C . GLU A 1 108 ? -12.696 4.674 0.855 1.00 91.38 108 GLU A C 1
ATOM 859 O O . GLU A 1 108 ? -13.079 3.570 0.474 1.00 91.38 108 GLU A O 1
ATOM 864 N N . VAL A 1 109 ? -12.827 5.103 2.108 1.00 89.81 109 VAL A N 1
ATOM 865 C CA . VAL A 1 109 ? -13.563 4.388 3.149 1.00 89.81 1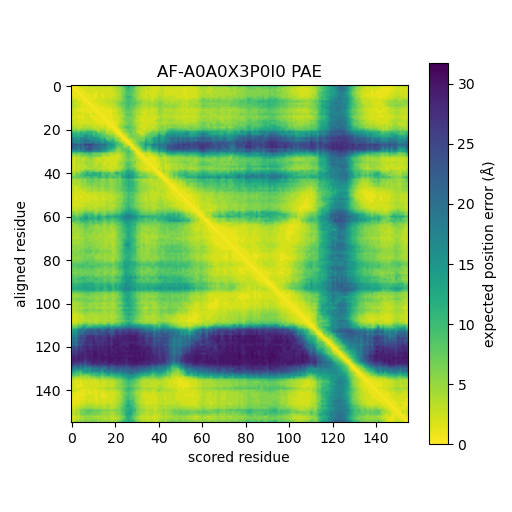09 VAL A CA 1
ATOM 866 C C . VAL A 1 109 ? -14.619 5.331 3.692 1.00 89.81 109 VAL A C 1
ATOM 868 O O . VAL A 1 109 ? -14.285 6.352 4.298 1.00 89.81 109 VAL A O 1
ATOM 871 N N . ASP A 1 110 ? -15.874 4.968 3.468 1.00 88.00 110 ASP A N 1
ATOM 872 C CA . ASP A 1 110 ? -17.076 5.605 3.991 1.00 88.00 110 ASP A CA 1
ATOM 873 C C . ASP A 1 110 ? -18.043 4.536 4.533 1.00 88.00 110 ASP A C 1
ATOM 875 O O . ASP A 1 110 ? -17.718 3.347 4.591 1.00 88.00 110 ASP A O 1
ATOM 879 N N . GLU A 1 111 ? -19.216 4.966 4.986 1.00 81.62 111 GLU A N 1
ATOM 880 C CA . GLU A 1 111 ? -20.235 4.097 5.572 1.00 81.62 111 GLU A CA 1
ATOM 881 C C . GLU A 1 111 ? -20.893 3.145 4.553 1.00 81.62 111 GLU A C 1
ATOM 883 O O . GLU A 1 111 ? -21.502 2.153 4.953 1.00 81.62 111 GLU A O 1
ATOM 888 N N . GLU A 1 112 ? -20.778 3.426 3.251 1.00 71.44 112 GLU A N 1
ATOM 889 C CA . GLU A 1 112 ? -21.364 2.623 2.169 1.00 71.44 112 GLU A CA 1
ATOM 890 C C . GLU A 1 112 ? -20.367 1.582 1.622 1.00 71.44 112 GLU A C 1
ATOM 892 O O . GLU A 1 112 ? -20.760 0.492 1.205 1.00 71.44 112 GLU A O 1
ATOM 897 N N . GLY A 1 113 ? -19.069 1.899 1.653 1.00 60.50 113 GLY A N 1
ATOM 898 C CA . GLY A 1 113 ? -17.968 1.136 1.061 1.00 60.50 113 GLY A CA 1
ATOM 899 C C . GLY A 1 113 ? -17.432 -0.034 1.893 1.00 60.50 113 GLY A C 1
ATOM 900 O O . GLY A 1 113 ? -16.513 -0.724 1.451 1.00 60.50 113 GLY A O 1
ATOM 901 N N . ALA A 1 114 ? -18.000 -0.295 3.072 1.00 52.03 114 ALA A N 1
ATOM 902 C CA . ALA A 1 114 ? -17.761 -1.498 3.868 1.00 52.03 114 ALA A CA 1
ATOM 903 C C . ALA A 1 114 ? -19.115 -2.106 4.257 1.00 52.03 114 ALA A C 1
ATOM 905 O O . ALA A 1 114 ? -19.626 -1.842 5.340 1.00 52.03 114 ALA A O 1
ATOM 906 N N . GLU A 1 115 ? -19.695 -2.846 3.307 1.00 43.16 115 GLU A N 1
ATOM 907 C CA . GLU A 1 115 ? -20.978 -3.566 3.342 1.00 43.16 115 GLU A CA 1
ATOM 908 C C . GLU A 1 115 ? -21.659 -3.596 4.727 1.00 43.16 115 GLU A C 1
ATOM 910 O O . GLU A 1 115 ? -21.275 -4.320 5.648 1.00 43.16 115 GLU A O 1
ATOM 915 N N . ALA A 1 116 ? -22.652 -2.718 4.861 1.00 43.75 116 ALA A N 1
ATOM 916 C CA . ALA A 1 116 ? -23.302 -2.333 6.100 1.00 43.75 116 ALA A CA 1
ATOM 917 C C . ALA A 1 116 ? -23.804 -3.511 6.965 1.00 43.75 116 ALA A C 1
ATOM 919 O O . ALA A 1 116 ? -24.622 -4.323 6.542 1.00 43.75 116 ALA A O 1
ATOM 920 N N . ALA A 1 117 ? -23.356 -3.511 8.224 1.00 43.72 117 ALA A N 1
ATOM 921 C CA . ALA A 1 117 ? -24.082 -3.893 9.438 1.00 43.72 117 ALA A CA 1
ATOM 922 C C . ALA A 1 117 ? -25.214 -4.940 9.303 1.00 43.72 117 ALA A C 1
ATOM 924 O O . ALA A 1 117 ? -26.393 -4.603 9.163 1.00 43.72 117 ALA A O 1
ATOM 925 N N . ALA A 1 118 ? -24.892 -6.217 9.524 1.00 36.12 118 ALA A N 1
ATOM 926 C CA . ALA A 1 118 ? -25.890 -7.203 9.930 1.00 36.12 118 ALA A CA 1
ATOM 927 C C . ALA A 1 118 ? -26.287 -6.960 11.401 1.00 36.12 118 ALA A C 1
ATOM 929 O O . ALA A 1 118 ? -25.681 -7.493 12.331 1.00 36.12 118 ALA A O 1
ATOM 930 N N . ALA A 1 119 ? -27.313 -6.134 11.621 1.00 38.09 119 ALA A N 1
ATOM 931 C CA . ALA A 1 119 ? -27.971 -5.995 12.916 1.00 38.09 119 ALA A CA 1
ATOM 932 C C . ALA A 1 119 ? -28.710 -7.300 13.265 1.00 38.09 119 ALA A C 1
ATOM 934 O O . ALA A 1 119 ? -29.872 -7.490 12.904 1.00 38.09 119 ALA A O 1
ATOM 935 N N . THR A 1 120 ? -28.044 -8.214 13.973 1.00 38.81 120 THR A N 1
ATOM 936 C CA . THR A 1 120 ? -28.669 -9.453 14.463 1.00 38.81 120 THR A CA 1
ATOM 937 C C . THR A 1 120 ? -29.181 -9.237 15.885 1.00 38.81 120 THR A C 1
ATOM 939 O O . THR A 1 120 ? -28.573 -9.650 16.865 1.00 38.81 120 THR A O 1
ATOM 942 N N . GLY A 1 121 ? -30.319 -8.554 16.015 1.00 36.34 121 GLY A N 1
ATOM 943 C CA . GLY A 1 121 ? -31.028 -8.440 17.289 1.00 36.34 121 GLY A CA 1
ATOM 944 C C . GLY A 1 121 ? -31.721 -9.754 17.648 1.00 36.34 121 GLY A C 1
ATOM 945 O O . GLY A 1 121 ? -32.883 -9.950 17.300 1.00 36.34 121 GLY A O 1
ATOM 946 N N . ILE A 1 122 ? -31.039 -10.654 18.361 1.00 33.56 122 ILE A N 1
ATOM 947 C CA . ILE A 1 122 ? -31.691 -11.810 18.991 1.00 33.56 122 ILE A CA 1
ATOM 948 C C . ILE A 1 122 ? -32.115 -11.399 20.403 1.00 33.56 122 ILE A C 1
ATOM 950 O O . ILE A 1 122 ? -31.346 -11.468 21.357 1.00 33.56 122 ILE A O 1
ATOM 954 N N . SER A 1 123 ? -33.373 -10.980 20.546 1.00 38.16 123 SER A N 1
ATOM 955 C CA . SER A 1 123 ? -34.028 -10.901 21.855 1.00 38.16 123 SER A CA 1
ATOM 956 C C . SER A 1 123 ? -34.509 -12.298 22.252 1.00 38.16 123 SER A C 1
ATOM 958 O O . SER A 1 123 ? -35.662 -12.663 22.052 1.00 38.16 123 SER A O 1
ATOM 960 N N . CYS A 1 124 ? -33.608 -13.107 22.808 1.00 34.09 124 CYS A N 1
ATOM 961 C CA . CYS A 1 124 ? -34.004 -14.313 23.528 1.00 34.09 124 CYS A CA 1
ATOM 962 C C . CYS A 1 124 ? -33.953 -14.001 25.024 1.00 34.09 124 CYS A C 1
ATOM 964 O O . CYS A 1 124 ? -32.875 -13.861 25.599 1.00 34.09 124 CYS A O 1
ATOM 966 N N . MET A 1 125 ? -35.122 -13.861 25.654 1.00 44.16 125 MET A N 1
ATOM 967 C CA . MET A 1 125 ? -35.216 -13.893 27.111 1.00 44.16 125 MET A CA 1
ATOM 968 C C . MET A 1 125 ? -34.898 -15.316 27.570 1.00 44.16 125 MET A C 1
ATOM 970 O O . MET A 1 125 ? -35.765 -16.186 27.562 1.00 44.16 125 MET A O 1
ATOM 974 N N . ILE A 1 126 ? -33.647 -15.551 27.954 1.00 38.47 126 ILE A N 1
ATOM 975 C CA . ILE A 1 126 ? -33.277 -16.686 28.790 1.00 38.47 126 ILE A CA 1
ATOM 976 C C . ILE A 1 126 ? -32.558 -16.097 29.997 1.00 38.47 126 ILE A C 1
ATOM 978 O O . ILE A 1 126 ? -31.515 -15.456 29.881 1.00 38.47 126 ILE A O 1
ATOM 982 N N . GLU A 1 127 ? -33.180 -16.261 31.158 1.00 48.25 127 GLU A N 1
ATOM 983 C CA . GLU A 1 127 ? -32.608 -15.946 32.457 1.00 48.25 127 GLU A CA 1
ATOM 984 C C . GLU A 1 127 ? -31.312 -16.752 32.634 1.00 48.25 127 GLU A C 1
ATOM 986 O O . GLU A 1 127 ? -31.382 -17.953 32.862 1.00 48.25 127 GLU A O 1
ATOM 991 N N . CYS A 1 128 ? -30.151 -16.114 32.434 1.00 48.00 128 CYS A N 1
ATOM 992 C CA . CYS A 1 128 ? -28.850 -16.358 33.082 1.00 48.00 128 CYS A CA 1
ATOM 993 C C . CYS A 1 128 ? -27.726 -15.653 32.289 1.00 48.00 128 CYS A C 1
ATOM 995 O O . CYS A 1 128 ? -27.476 -15.981 31.136 1.00 48.00 128 CYS A O 1
ATOM 997 N N . SER A 1 129 ? -26.998 -14.747 32.959 1.00 53.84 129 SER A N 1
ATOM 998 C CA . SER A 1 129 ? -25.885 -13.915 32.455 1.00 53.84 129 SER A CA 1
ATOM 999 C C . SER A 1 129 ? -26.287 -12.776 31.507 1.00 53.84 129 SER A C 1
ATOM 1001 O O . SER A 1 129 ? -26.778 -13.006 30.408 1.00 53.84 129 SER A O 1
ATOM 1003 N N . MET A 1 130 ? -26.018 -11.525 31.906 1.00 55.91 130 MET A N 1
ATOM 1004 C CA . MET A 1 130 ? -25.996 -10.406 30.954 1.00 55.91 130 MET A CA 1
ATOM 1005 C C . MET A 1 130 ? -25.001 -10.753 29.834 1.00 55.91 130 MET A C 1
ATOM 1007 O O . MET A 1 130 ? -23.897 -11.209 30.162 1.00 55.91 130 MET A O 1
ATOM 1011 N N . PRO A 1 131 ? -25.354 -10.579 28.546 1.00 63.69 131 PRO A N 1
ATOM 1012 C CA . PRO A 1 131 ? -24.365 -10.683 27.485 1.00 63.69 131 PRO A CA 1
ATOM 1013 C C . PRO A 1 131 ? -23.239 -9.674 27.768 1.00 63.69 131 PRO A C 1
ATOM 1015 O O . PRO A 1 131 ? -23.528 -8.573 28.257 1.00 63.69 131 PRO A O 1
ATOM 1018 N N . PRO A 1 132 ? -21.964 -10.045 27.547 1.00 67.69 132 PRO A N 1
ATOM 1019 C CA . PRO A 1 132 ? -20.859 -9.109 27.704 1.00 67.69 132 PRO A CA 1
ATOM 1020 C C . PRO A 1 132 ? -21.138 -7.867 26.854 1.00 67.69 132 PRO A C 1
ATOM 1022 O O . PRO A 1 132 ? -21.585 -7.977 25.714 1.00 67.69 132 PRO A O 1
ATOM 1025 N N . GLN A 1 133 ? -20.949 -6.685 27.442 1.00 76.06 133 GLN A N 1
ATOM 1026 C CA . GLN A 1 133 ? -21.154 -5.436 26.713 1.00 76.06 133 GLN A CA 1
ATOM 1027 C C . GLN A 1 133 ? -20.141 -5.358 25.562 1.00 76.06 133 GLN A C 1
ATOM 1029 O O . GLN A 1 133 ? -18.976 -5.694 25.797 1.00 76.06 133 GLN A O 1
ATOM 1034 N N . PRO A 1 134 ? -20.551 -4.911 24.359 1.00 82.62 134 PRO A N 1
ATOM 1035 C CA . PRO A 1 134 ? -19.630 -4.735 23.244 1.00 82.62 134 PRO A CA 1
ATOM 1036 C C . PRO A 1 134 ? -18.457 -3.840 23.638 1.00 82.62 134 PRO A C 1
ATOM 1038 O O . PRO A 1 134 ? -18.636 -2.828 24.324 1.00 82.62 134 PRO A O 1
ATOM 1041 N N . VAL A 1 135 ? -17.254 -4.201 23.199 1.00 87.50 135 VAL A N 1
ATOM 1042 C CA . VAL A 1 135 ? -16.053 -3.402 23.459 1.00 87.50 135 VAL A CA 1
ATOM 1043 C C . VAL A 1 135 ? -16.014 -2.218 22.493 1.00 87.50 135 VAL A C 1
ATOM 1045 O O . VAL A 1 135 ? -16.218 -2.370 21.289 1.00 87.50 135 VAL A O 1
ATOM 1048 N N . ASP A 1 136 ? -15.732 -1.023 23.010 1.00 92.88 136 ASP A N 1
ATOM 1049 C CA . ASP A 1 136 ? -15.530 0.170 22.185 1.00 92.88 136 ASP A CA 1
ATOM 1050 C C . ASP A 1 136 ? -14.180 0.095 21.451 1.00 92.88 136 ASP A C 1
ATOM 1052 O O . ASP A 1 136 ? -13.121 0.162 22.079 1.00 92.88 136 ASP A O 1
ATOM 1056 N N . PHE A 1 137 ? -14.202 0.043 20.115 1.00 93.25 137 PHE A N 1
ATOM 1057 C CA . PHE A 1 137 ? -13.008 0.165 19.275 1.00 93.25 137 PHE A CA 1
ATOM 1058 C C . PHE A 1 137 ? -13.000 1.529 18.575 1.00 93.25 137 PHE A C 1
ATOM 1060 O O . PHE A 1 137 ? -13.668 1.740 17.560 1.00 93.25 137 PHE A O 1
ATOM 1067 N N . LYS A 1 138 ? -12.258 2.481 19.153 1.00 95.69 138 LYS A N 1
ATOM 1068 C CA . LYS A 1 138 ? -12.218 3.887 18.723 1.00 95.69 138 LYS A CA 1
ATOM 1069 C C . LYS A 1 138 ? -10.910 4.226 18.021 1.00 95.69 138 LYS A C 1
ATOM 1071 O O . LYS A 1 138 ? -9.866 4.284 18.659 1.00 95.69 138 LYS A O 1
ATOM 1076 N N . VAL A 1 139 ? -10.972 4.504 16.722 1.00 96.38 139 VAL A N 1
ATOM 1077 C CA . VAL A 1 139 ? -9.819 4.881 15.893 1.00 96.38 139 VAL A CA 1
ATOM 1078 C C . VAL A 1 139 ? -9.609 6.397 15.973 1.00 96.38 139 VAL A C 1
ATOM 1080 O O . VAL A 1 139 ? -10.059 7.152 15.115 1.00 96.38 139 VAL A O 1
ATOM 1083 N N . THR A 1 140 ? -8.971 6.854 17.055 1.00 95.94 140 THR A N 1
ATOM 1084 C CA . THR A 1 140 ? -8.826 8.288 17.391 1.00 95.94 140 THR A CA 1
ATOM 1085 C C . THR A 1 140 ? -7.453 8.885 17.081 1.00 95.94 140 THR A C 1
ATOM 1087 O O . THR A 1 140 ? -7.263 10.090 17.222 1.00 95.94 140 THR A O 1
ATOM 1090 N N . HIS A 1 141 ? -6.489 8.067 16.665 1.00 95.38 141 HIS A N 1
ATOM 1091 C CA . HIS A 1 141 ? -5.100 8.466 16.417 1.00 95.38 141 HIS A CA 1
ATOM 1092 C C . HIS A 1 141 ? -4.504 7.654 15.251 1.00 95.38 141 HIS A C 1
ATOM 1094 O O . HIS A 1 141 ? -5.172 6.744 14.753 1.00 95.38 141 HIS A O 1
ATOM 1100 N N . PRO A 1 142 ? -3.287 7.977 14.764 1.00 96.75 142 PRO A N 1
ATOM 1101 C CA . PRO A 1 142 ? -2.728 7.363 13.560 1.00 96.75 142 PRO A CA 1
ATOM 1102 C C . PRO A 1 142 ? -2.690 5.828 13.604 1.00 96.75 142 PRO A C 1
ATOM 1104 O O . PRO A 1 142 ? -2.223 5.228 14.574 1.00 96.75 142 PRO A O 1
ATOM 1107 N N . PHE A 1 143 ? -3.142 5.202 12.518 1.00 95.62 143 PHE A N 1
ATOM 1108 C CA . PHE A 1 143 ? -3.327 3.756 12.383 1.00 95.62 143 PHE A CA 1
ATOM 1109 C C . PHE A 1 143 ? -2.801 3.248 11.034 1.00 95.62 143 PHE A C 1
ATOM 1111 O O . PHE A 1 143 ? -2.513 4.034 10.130 1.00 95.62 143 PHE A O 1
ATOM 1118 N N . VAL A 1 144 ? -2.680 1.926 10.898 1.00 93.88 144 VAL A N 1
ATOM 1119 C CA . VAL A 1 144 ? -2.390 1.259 9.619 1.00 93.88 144 VAL A CA 1
ATOM 1120 C C . VAL A 1 144 ? -3.665 0.609 9.096 1.00 93.88 144 VAL A C 1
ATOM 1122 O O .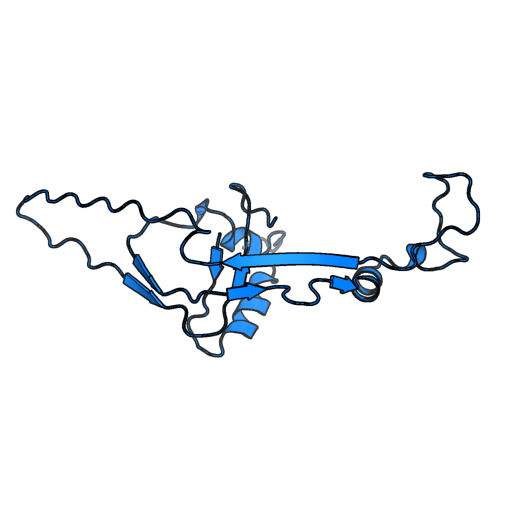 VAL A 1 144 ? -4.376 -0.057 9.849 1.00 93.88 144 VAL A O 1
ATOM 1125 N N . VAL A 1 145 ? -3.931 0.778 7.802 1.00 93.25 145 VAL A N 1
ATOM 1126 C CA . VAL A 1 145 ? -4.972 0.050 7.072 1.00 93.25 145 VAL A CA 1
ATOM 1127 C C . VAL A 1 145 ? -4.321 -0.902 6.076 1.00 93.25 145 VAL A C 1
ATOM 1129 O O . VAL A 1 145 ? -3.349 -0.542 5.414 1.00 93.25 145 VAL A O 1
ATOM 1132 N N . ALA A 1 146 ? -4.855 -2.116 5.974 1.00 91.31 146 ALA A N 1
ATOM 1133 C CA . ALA A 1 146 ? -4.458 -3.088 4.965 1.00 91.31 146 ALA A CA 1
ATOM 1134 C C . ALA A 1 146 ? -5.688 -3.787 4.381 1.00 91.31 146 ALA A C 1
ATOM 1136 O O . ALA A 1 146 ? -6.645 -4.112 5.091 1.00 91.31 146 ALA A O 1
ATOM 1137 N N . ILE A 1 147 ? -5.651 -4.043 3.078 1.00 90.38 147 ILE A N 1
ATOM 1138 C CA . ILE A 1 147 ? -6.611 -4.909 2.401 1.00 90.38 147 ILE A CA 1
ATOM 1139 C C . ILE A 1 147 ? -5.829 -6.138 1.971 1.00 90.38 147 ILE A C 1
ATOM 1141 O O . ILE A 1 147 ? -4.761 -6.013 1.382 1.00 90.38 147 ILE A O 1
ATOM 1145 N N . ALA A 1 148 ? -6.332 -7.306 2.338 1.00 89.38 148 ALA A N 1
ATOM 1146 C CA . ALA A 1 148 ? -5.694 -8.573 2.049 1.00 89.38 148 ALA A CA 1
ATOM 1147 C C . ALA A 1 148 ? -6.755 -9.601 1.663 1.00 89.38 148 ALA A C 1
ATOM 1149 O O . ALA A 1 148 ? -7.930 -9.436 2.013 1.00 89.38 148 ALA A O 1
ATOM 1150 N N . ASP A 1 149 ? -6.325 -10.629 0.939 1.00 88.31 149 ASP A N 1
ATOM 1151 C CA . ASP A 1 149 ? -7.144 -11.800 0.646 1.00 88.31 149 ASP A CA 1
ATOM 1152 C C . ASP A 1 149 ? -7.358 -12.683 1.894 1.00 88.31 149 ASP A C 1
ATOM 1154 O O . ASP A 1 149 ? -6.796 -12.442 2.967 1.00 88.31 149 ASP A O 1
ATOM 1158 N N . ASP A 1 150 ? -8.155 -13.744 1.749 1.00 83.75 150 ASP A N 1
ATOM 1159 C CA . ASP A 1 150 ? -8.448 -14.691 2.836 1.00 83.75 150 ASP A CA 1
ATOM 1160 C C . ASP A 1 150 ? -7.204 -15.449 3.340 1.00 83.75 150 ASP A C 1
ATOM 1162 O O . ASP A 1 150 ? -7.230 -16.051 4.415 1.00 83.75 150 ASP A O 1
ATOM 1166 N N . GLN A 1 151 ? -6.113 -15.443 2.567 1.00 83.19 151 GLN A N 1
ATOM 1167 C CA . GLN A 1 151 ? -4.836 -16.054 2.937 1.00 83.19 151 GLN A CA 1
ATOM 1168 C C . GLN A 1 151 ? -3.913 -15.072 3.678 1.00 83.19 151 GLN A C 1
ATOM 1170 O O . GLN A 1 151 ? -2.863 -15.484 4.176 1.00 83.19 151 GLN A O 1
ATOM 1175 N N . GLY A 1 152 ? -4.309 -13.802 3.803 1.00 83.62 152 GLY A N 1
ATOM 1176 C CA . GLY A 1 152 ? -3.524 -12.744 4.434 1.00 83.62 152 GLY A CA 1
ATOM 1177 C C . GLY A 1 152 ? -2.506 -12.084 3.503 1.00 83.62 152 GLY A C 1
ATOM 1178 O O . GLY A 1 152 ? -1.616 -11.384 3.983 1.00 83.62 152 GLY A O 1
ATOM 1179 N N . THR A 1 153 ? -2.622 -12.278 2.187 1.00 87.69 153 THR A N 1
ATOM 1180 C CA . THR A 1 153 ? -1.781 -11.610 1.186 1.00 87.69 153 THR A CA 1
ATOM 1181 C C . THR A 1 153 ? -2.289 -10.183 0.963 1.00 87.69 153 THR A C 1
ATOM 1183 O O . THR A 1 153 ? -3.442 -10.036 0.551 1.00 87.69 153 THR A O 1
ATOM 1186 N N . PRO A 1 154 ? -1.479 -9.130 1.202 1.00 88.25 154 PRO A N 1
ATOM 1187 C CA . PRO A 1 154 ? -1.860 -7.760 0.859 1.00 88.25 154 PRO A CA 1
ATOM 1188 C C . PRO A 1 154 ? -2.178 -7.627 -0.635 1.00 88.25 154 PRO A C 1
ATOM 1190 O O . PRO A 1 154 ? -1.428 -8.158 -1.459 1.00 88.25 154 PRO A O 1
ATOM 1193 N N . LEU A 1 155 ? -3.269 -6.927 -0.961 1.00 86.81 155 LEU A N 1
ATOM 1194 C CA . LEU A 1 155 ? -3.658 -6.608 -2.341 1.00 86.81 155 LEU A CA 1
ATOM 1195 C C . LEU A 1 155 ? -2.745 -5.556 -2.983 1.00 86.81 155 LEU A C 1
ATOM 1197 O O . LEU A 1 155 ? -2.282 -4.646 -2.255 1.00 86.81 155 LEU A O 1
#

Solvent-accessible surface area (backbon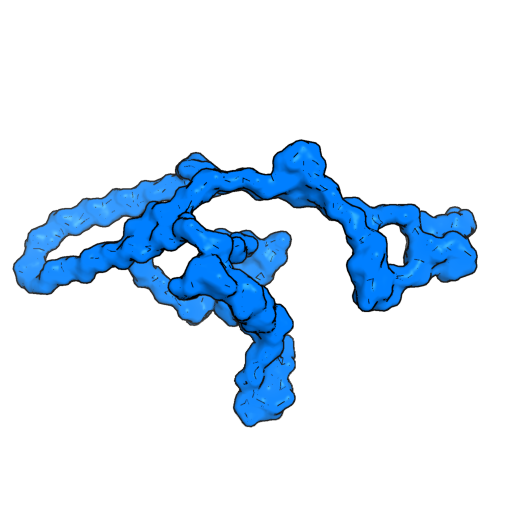e atoms only — not comparable to full-atom values): 9945 Å² total; per-residue (Å²): 116,47,79,50,68,47,97,43,75,82,28,44,66,61,46,54,56,46,38,77,30,63,41,86,40,100,80,77,70,45,88,46,42,36,43,54,58,74,44,25,66,88,79,62,81,92,75,70,60,48,76,44,72,74,72,50,72,46,42,74,96,69,32,64,41,78,41,53,70,58,37,38,75,72,69,60,44,53,50,59,32,56,90,67,24,82,53,69,94,80,39,92,70,79,71,48,51,48,90,76,45,75,49,70,57,71,50,72,44,52,80,76,74,58,78,68,80,85,82,79,82,78,87,71,94,63,98,72,78,82,77,80,76,61,49,79,46,70,62,84,54,64,63,48,78,47,52,47,50,93,81,21,49,73,114

Mean predicted aligned error: 9.55 Å

Foldseek 3Di:
DDKFAAPDQPCVVVVVVQQQDFDCDPVRDRPDGVLLVRLAPPPDDDAFADDADDWDKAQPPHQKDWCQVVCVVVVNPQQCDQVRHDPVVPDPDHSHHDPTDIDGDMDTDDCVVPPDDPPPDDPDPDPDDDDPDHHYDHRPHDIDDFDADNSSHTD

Organism: Schistocephalus soli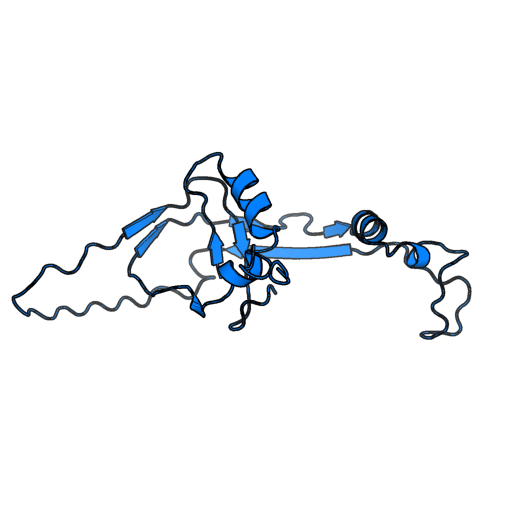dus (NCBI:txid70667)